Protein AF-A0A937TVN0-F1 (afdb_monomer_lite)

Structure (mmCIF, N/CA/C/O backbone):
data_AF-A0A937TVN0-F1
#
_entry.id   AF-A0A937TVN0-F1
#
loop_
_atom_site.group_PDB
_atom_site.id
_atom_site.type_symbol
_atom_site.label_atom_id
_atom_site.label_alt_id
_atom_site.label_comp_id
_atom_site.label_asym_id
_atom_site.label_entity_id
_atom_site.label_seq_id
_atom_site.pdbx_PDB_ins_code
_atom_site.Cartn_x
_atom_site.Cartn_y
_atom_site.Cartn_z
_atom_site.occupancy
_atom_site.B_iso_or_equiv
_atom_site.auth_seq_id
_atom_site.auth_comp_id
_atom_site.auth_asym_id
_atom_site.auth_atom_id
_atom_site.pdbx_PDB_model_num
ATOM 1 N N . MET A 1 1 ? -4.681 15.706 14.831 1.00 63.69 1 MET A N 1
ATOM 2 C CA . MET A 1 1 ? -3.360 15.415 14.233 1.00 63.69 1 MET A CA 1
ATOM 3 C C . MET A 1 1 ? -3.462 14.101 13.486 1.00 63.69 1 MET A C 1
ATOM 5 O O . MET A 1 1 ? -4.028 13.171 14.044 1.00 63.69 1 MET A O 1
ATOM 9 N N . SER A 1 2 ? -2.964 14.030 12.254 1.00 83.94 2 SER A N 1
ATOM 10 C CA . SER A 1 2 ? -2.833 12.779 11.499 1.00 83.94 2 SER A CA 1
ATOM 11 C C . SER A 1 2 ? -1.422 12.215 11.671 1.00 83.94 2 SER A C 1
ATOM 13 O O . SER A 1 2 ? -0.455 12.975 11.666 1.00 83.94 2 SER A O 1
ATOM 15 N N . THR A 1 3 ? -1.298 10.897 11.807 1.00 91.38 3 THR A N 1
ATOM 16 C CA . THR A 1 3 ? 0.004 10.218 11.810 1.00 91.38 3 THR A CA 1
ATOM 17 C C . THR A 1 3 ? 0.461 9.995 10.372 1.00 91.38 3 THR A C 1
ATOM 19 O O . THR A 1 3 ? -0.272 9.399 9.586 1.00 91.38 3 THR A O 1
ATOM 22 N N . THR A 1 4 ? 1.671 10.440 10.034 1.00 94.88 4 THR A N 1
ATOM 23 C CA . THR A 1 4 ? 2.264 10.254 8.700 1.00 94.88 4 THR A CA 1
ATOM 24 C C . THR A 1 4 ? 3.374 9.210 8.760 1.00 94.88 4 THR A C 1
ATOM 26 O O . THR A 1 4 ? 4.255 9.293 9.614 1.00 94.88 4 THR A O 1
ATOM 29 N N . ILE A 1 5 ? 3.351 8.246 7.837 1.00 94.62 5 ILE A N 1
ATOM 30 C CA . ILE A 1 5 ? 4.378 7.206 7.698 1.00 94.62 5 ILE A CA 1
ATOM 31 C C . ILE A 1 5 ? 5.056 7.389 6.339 1.00 94.62 5 ILE A C 1
ATOM 33 O O . ILE A 1 5 ? 4.388 7.350 5.310 1.00 94.62 5 ILE A O 1
ATOM 37 N N . ALA A 1 6 ? 6.376 7.579 6.335 1.00 95.69 6 ALA A N 1
ATOM 38 C CA . ALA A 1 6 ? 7.178 7.687 5.119 1.00 95.69 6 ALA A CA 1
ATOM 39 C C . ALA A 1 6 ? 8.065 6.445 4.953 1.00 95.69 6 ALA A C 1
ATOM 41 O O . ALA A 1 6 ? 8.735 6.029 5.898 1.00 95.69 6 ALA A O 1
ATOM 42 N N . ILE A 1 7 ? 8.086 5.866 3.749 1.00 94.38 7 ILE A N 1
ATOM 43 C CA . ILE A 1 7 ? 8.895 4.688 3.409 1.00 94.38 7 ILE A CA 1
ATOM 44 C C . ILE A 1 7 ? 9.917 5.101 2.349 1.00 94.38 7 ILE A C 1
ATOM 46 O O . ILE A 1 7 ? 9.553 5.568 1.275 1.00 94.38 7 ILE A O 1
ATOM 50 N N . SER A 1 8 ? 11.204 4.920 2.646 1.00 93.94 8 SER A N 1
ATOM 51 C CA . SER A 1 8 ? 12.320 5.268 1.759 1.00 93.94 8 SER A CA 1
ATOM 52 C C . SER A 1 8 ? 13.357 4.144 1.715 1.00 93.94 8 SER A C 1
ATOM 54 O O . SER A 1 8 ? 13.386 3.273 2.582 1.00 93.94 8 SER A O 1
ATOM 56 N N . GLY A 1 9 ? 14.190 4.132 0.675 1.00 92.00 9 GLY A N 1
ATOM 57 C CA . GLY A 1 9 ? 15.158 3.068 0.414 1.00 92.00 9 GLY A CA 1
ATOM 58 C C . GLY A 1 9 ? 15.625 3.011 -1.043 1.00 92.00 9 GLY A C 1
ATOM 59 O O . GLY A 1 9 ? 15.061 3.652 -1.934 1.00 92.00 9 GLY A O 1
ATOM 60 N N . LYS A 1 10 ? 16.664 2.210 -1.294 1.00 90.56 10 LYS A N 1
ATOM 61 C CA . LYS A 1 10 ? 17.267 2.027 -2.625 1.00 90.56 10 LYS A CA 1
ATOM 62 C C . LYS A 1 10 ? 16.251 1.471 -3.643 1.00 90.56 10 LYS A C 1
ATOM 64 O O . LYS A 1 10 ? 15.260 0.831 -3.286 1.00 90.56 10 LYS A O 1
ATOM 69 N N . GLY A 1 11 ? 16.490 1.697 -4.935 1.00 88.62 11 GLY A N 1
ATOM 70 C CA . GLY A 1 11 ? 15.740 1.02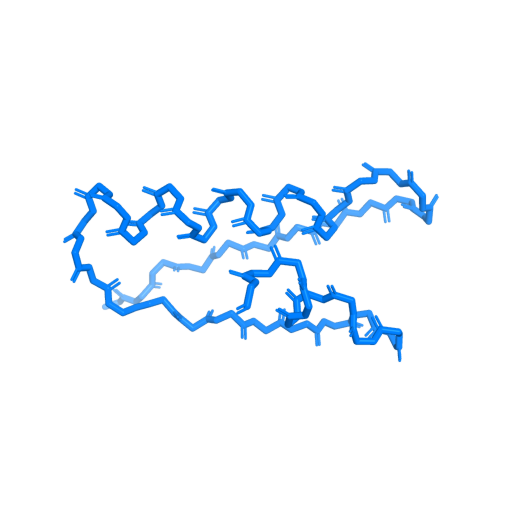5 -6.003 1.00 88.62 11 GLY A CA 1
ATOM 71 C C . GLY A 1 11 ? 15.778 -0.501 -5.835 1.00 88.62 11 GLY A C 1
ATOM 72 O O . GLY A 1 11 ? 16.841 -1.062 -5.575 1.00 88.62 11 GLY A O 1
ATOM 73 N N . GLY A 1 12 ? 14.617 -1.155 -5.927 1.00 87.56 12 GLY A N 1
ATOM 74 C CA . GLY A 1 12 ? 14.490 -2.610 -5.769 1.00 87.56 12 GLY A CA 1
ATOM 75 C C . GLY A 1 12 ? 14.427 -3.136 -4.327 1.00 87.56 12 GLY A C 1
ATOM 76 O O . GLY A 1 12 ? 14.333 -4.341 -4.142 1.00 87.56 12 GLY A O 1
ATOM 77 N N . SER A 1 13 ? 14.423 -2.282 -3.296 1.00 92.38 13 SER A N 1
ATOM 78 C CA . SER A 1 13 ? 14.385 -2.726 -1.887 1.00 92.38 13 SER A CA 1
ATOM 79 C C . SER A 1 13 ? 12.997 -3.149 -1.368 1.00 92.38 13 SER A C 1
ATOM 81 O O . SER A 1 13 ? 12.816 -3.285 -0.163 1.00 92.38 13 SER A O 1
ATOM 83 N N . GLY A 1 14 ? 11.993 -3.285 -2.242 1.00 93.06 14 GLY A N 1
ATOM 84 C CA . GLY A 1 14 ? 10.635 -3.704 -1.857 1.00 93.06 14 GLY A CA 1
ATOM 85 C C . GLY A 1 14 ? 9.753 -2.627 -1.204 1.00 93.06 14 GLY A C 1
ATOM 86 O O . GLY A 1 14 ? 8.758 -2.968 -0.572 1.00 93.06 14 GLY A O 1
ATOM 87 N N . LYS A 1 15 ? 10.080 -1.333 -1.350 1.00 94.88 15 LYS A N 1
ATOM 88 C CA . LYS A 1 15 ? 9.336 -0.213 -0.725 1.00 94.88 15 LYS A CA 1
ATOM 89 C C . LYS A 1 15 ? 7.842 -0.234 -1.029 1.00 94.88 15 LYS A C 1
ATOM 91 O O . LYS A 1 15 ? 7.035 -0.153 -0.113 1.00 94.88 1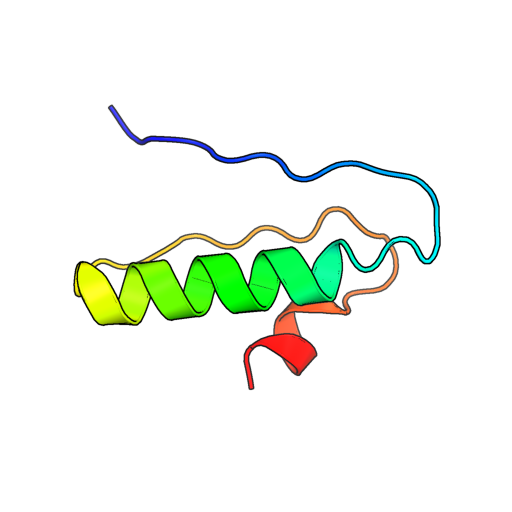5 LYS A O 1
ATOM 96 N N . THR A 1 16 ? 7.486 -0.369 -2.304 1.00 94.50 16 THR A N 1
ATOM 97 C CA . THR A 1 16 ? 6.093 -0.382 -2.762 1.00 94.50 16 THR A CA 1
ATOM 98 C C . THR A 1 16 ? 5.324 -1.554 -2.161 1.00 94.50 16 THR A C 1
ATOM 100 O O . THR A 1 16 ? 4.205 -1.382 -1.689 1.00 94.50 16 THR A O 1
ATOM 103 N N . THR A 1 17 ? 5.947 -2.734 -2.102 1.00 94.88 17 THR A N 1
ATOM 104 C CA . THR A 1 17 ? 5.363 -3.925 -1.475 1.00 94.88 17 THR A CA 1
ATOM 105 C C . THR A 1 17 ? 5.114 -3.696 0.011 1.00 94.88 17 THR A C 1
ATOM 107 O O . THR A 1 17 ? 4.028 -3.982 0.507 1.00 94.88 17 THR A O 1
ATOM 110 N N . LEU A 1 18 ? 6.097 -3.134 0.720 1.00 95.88 18 LEU A N 1
ATOM 111 C CA . LEU A 1 18 ? 5.944 -2.803 2.133 1.00 95.88 18 LEU A CA 1
ATOM 112 C C . LEU A 1 18 ? 4.842 -1.757 2.348 1.00 95.88 18 LEU A C 1
ATOM 114 O O . LEU A 1 18 ? 4.017 -1.928 3.239 1.00 95.88 18 LEU A O 1
ATOM 118 N N . ALA A 1 19 ? 4.793 -0.713 1.519 1.00 95.81 19 ALA A N 1
ATOM 119 C CA . ALA A 1 19 ? 3.763 0.319 1.580 1.00 95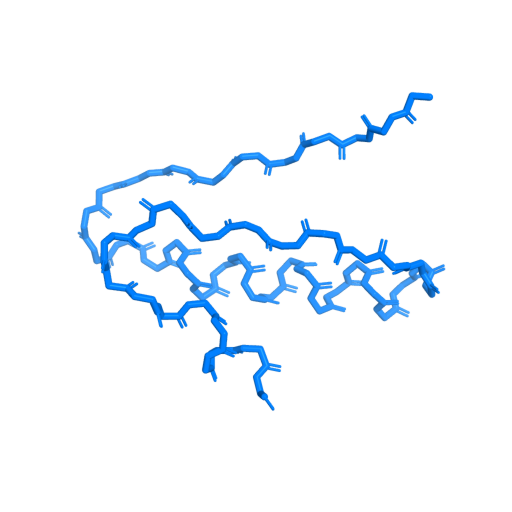.81 19 ALA A CA 1
ATOM 120 C C . ALA A 1 19 ? 2.358 -0.273 1.407 1.00 95.81 19 ALA A C 1
ATOM 122 O O . ALA A 1 19 ? 1.483 -0.007 2.229 1.00 95.81 19 ALA A O 1
ATOM 123 N N . ALA A 1 20 ? 2.161 -1.140 0.410 1.00 95.56 20 ALA A N 1
ATOM 124 C CA . ALA A 1 20 ? 0.885 -1.814 0.183 1.00 95.56 20 ALA A CA 1
ATOM 125 C C . ALA A 1 20 ? 0.464 -2.685 1.382 1.00 95.56 20 ALA A C 1
ATOM 127 O O . ALA A 1 20 ? -0.680 -2.610 1.834 1.00 95.56 20 ALA A O 1
ATOM 128 N N . LEU A 1 21 ? 1.397 -3.457 1.954 1.00 96.44 21 LEU A N 1
ATOM 129 C CA . LEU A 1 21 ? 1.135 -4.289 3.135 1.00 96.44 21 LEU A CA 1
ATOM 130 C C . LEU A 1 21 ? 0.791 -3.457 4.376 1.00 96.44 21 LEU A C 1
ATOM 132 O O . LEU A 1 21 ? -0.111 -3.828 5.130 1.00 96.44 21 LEU A O 1
ATOM 136 N N . VAL A 1 22 ? 1.483 -2.335 4.591 1.00 96.38 22 VAL A N 1
ATOM 137 C CA . VAL A 1 22 ? 1.210 -1.418 5.708 1.00 96.38 22 VAL A CA 1
ATOM 138 C C . VAL A 1 22 ? -0.177 -0.805 5.565 1.00 96.38 22 VAL A C 1
ATOM 140 O O . VAL A 1 22 ? -0.957 -0.875 6.511 1.00 96.38 22 VAL A O 1
ATOM 143 N N . VAL A 1 23 ? -0.509 -0.261 4.390 1.00 95.75 23 VAL A N 1
ATOM 144 C CA . VAL A 1 23 ? -1.832 0.323 4.121 1.00 95.75 23 VAL A CA 1
ATOM 145 C C . VAL A 1 23 ? -2.925 -0.710 4.374 1.00 95.75 23 VAL A C 1
ATOM 147 O O . VAL A 1 23 ? -3.836 -0.442 5.154 1.00 95.75 23 VAL A O 1
ATOM 150 N N . ARG A 1 24 ? -2.797 -1.914 3.803 1.00 95.38 24 ARG A N 1
ATOM 151 C CA . ARG A 1 24 ? -3.776 -2.991 3.991 1.00 95.38 24 ARG A CA 1
ATOM 152 C C . ARG A 1 24 ? -3.938 -3.375 5.460 1.00 95.38 24 ARG A C 1
ATOM 154 O O . ARG A 1 24 ? -5.050 -3.396 5.969 1.00 95.38 24 ARG A O 1
ATOM 161 N N . THR A 1 25 ? -2.829 -3.578 6.168 1.00 96.12 25 THR A N 1
ATOM 162 C CA . THR A 1 25 ? -2.851 -3.934 7.595 1.00 96.12 25 THR A CA 1
ATOM 163 C C . THR A 1 25 ? -3.494 -2.842 8.452 1.00 96.12 25 THR A C 1
ATOM 165 O O . THR A 1 25 ? -4.202 -3.149 9.411 1.00 96.12 25 THR A O 1
ATOM 168 N N . LEU A 1 26 ? -3.249 -1.565 8.143 1.00 95.81 26 LEU A N 1
ATOM 169 C CA . LEU A 1 26 ? -3.841 -0.445 8.873 1.00 95.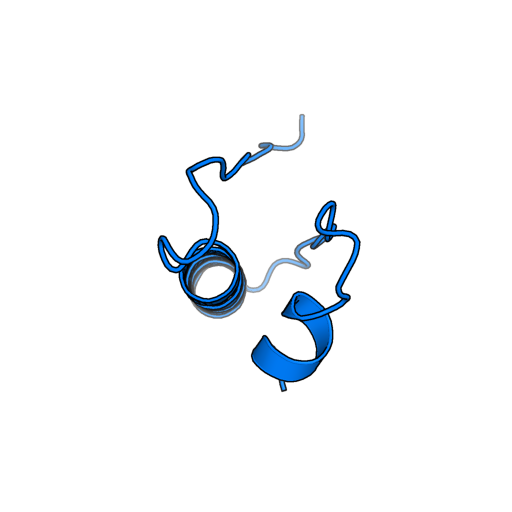81 26 LEU A CA 1
ATOM 170 C C . LEU A 1 26 ? -5.343 -0.339 8.619 1.00 95.81 26 LEU A C 1
ATOM 172 O O . LEU A 1 26 ? -6.092 -0.180 9.583 1.00 95.81 26 LEU A O 1
ATOM 176 N N . VAL A 1 27 ? -5.784 -0.472 7.367 1.00 95.19 27 VAL A N 1
ATOM 177 C CA . VAL A 1 27 ? -7.213 -0.505 7.024 1.00 95.19 27 VAL A CA 1
ATOM 178 C C . VAL A 1 27 ? -7.899 -1.664 7.750 1.00 95.19 27 VAL A C 1
ATOM 180 O O . VAL A 1 27 ? -8.878 -1.431 8.454 1.00 95.19 27 VAL A O 1
ATOM 183 N N . ASP A 1 28 ? -7.334 -2.873 7.684 1.00 96.19 28 ASP A N 1
ATOM 184 C CA . ASP A 1 28 ? -7.911 -4.076 8.299 1.00 96.19 28 ASP A CA 1
ATOM 185 C C . ASP A 1 28 ? -8.017 -3.971 9.832 1.00 96.19 28 ASP A C 1
ATOM 187 O O . ASP A 1 28 ? -8.979 -4.450 10.430 1.00 96.19 28 ASP A O 1
ATOM 191 N N . ARG A 1 29 ? -7.034 -3.346 10.496 1.00 96.38 29 ARG A N 1
ATOM 192 C CA . ARG A 1 29 ? -7.003 -3.243 11.968 1.00 96.38 29 ARG A CA 1
ATOM 193 C C . ARG A 1 29 ? -7.787 -2.069 12.530 1.00 96.38 29 ARG A C 1
ATOM 195 O O . ARG A 1 29 ? -8.263 -2.151 13.658 1.00 96.38 29 ARG A O 1
ATOM 202 N N . THR A 1 30 ? -7.8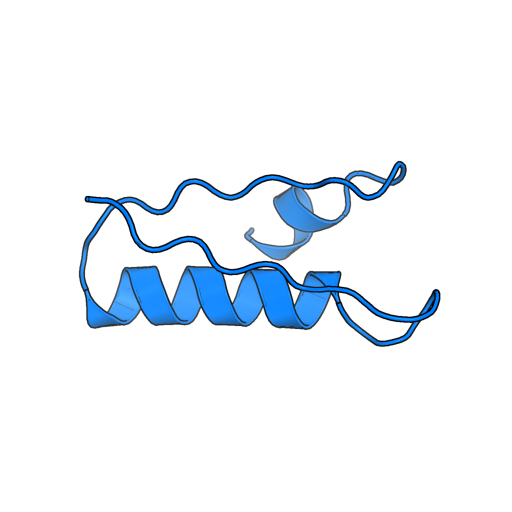38 -0.956 11.806 1.00 94.81 30 THR A N 1
ATOM 203 C CA . THR A 1 30 ? -8.418 0.292 12.328 1.00 94.81 30 THR A CA 1
ATOM 204 C C . THR A 1 30 ? -9.796 0.587 11.753 1.00 94.81 30 THR A C 1
ATOM 206 O O . THR A 1 30 ? -10.547 1.345 12.362 1.00 94.81 30 THR A O 1
ATOM 209 N N . GLY A 1 31 ? -10.127 0.033 10.581 1.00 93.19 31 GLY A N 1
ATOM 210 C CA . GLY A 1 31 ? -11.323 0.395 9.819 1.00 93.19 31 GLY A CA 1
ATOM 211 C C . GLY A 1 31 ? -11.324 1.845 9.320 1.00 93.19 31 GLY A C 1
ATOM 212 O O . GLY A 1 31 ? -12.350 2.327 8.846 1.00 93.19 31 GLY A O 1
ATOM 213 N N . GLN A 1 32 ? -10.206 2.565 9.449 1.00 93.12 32 GLN A N 1
ATOM 214 C CA . GLN A 1 32 ? -10.093 3.963 9.051 1.00 93.12 32 GLN A CA 1
ATOM 215 C C . GLN A 1 32 ? -9.628 4.087 7.601 1.00 93.12 32 GLN A C 1
ATOM 217 O O . GLN A 1 32 ? -8.868 3.265 7.088 1.00 93.12 32 GLN A O 1
ATOM 222 N N . SER A 1 33 ? -10.052 5.166 6.947 1.00 92.44 33 SER A N 1
ATOM 223 C CA . SER A 1 33 ? -9.554 5.537 5.626 1.00 92.44 33 SER A CA 1
ATOM 224 C C . SER A 1 33 ? -8.076 5.929 5.699 1.00 92.44 33 SER A C 1
ATOM 226 O O . SER A 1 33 ? -7.710 6.815 6.474 1.00 92.44 33 SER A O 1
ATOM 228 N N . ILE A 1 34 ? -7.245 5.319 4.853 1.00 94.19 34 ILE A N 1
ATOM 229 C CA . ILE A 1 34 ? -5.820 5.637 4.721 1.00 94.19 34 ILE A CA 1
ATOM 230 C C . ILE A 1 34 ? -5.591 6.394 3.410 1.00 94.19 34 ILE A C 1
ATOM 232 O O . ILE A 1 34 ? -5.987 5.929 2.342 1.00 94.19 34 ILE A O 1
ATOM 236 N N . LEU A 1 35 ? -4.916 7.543 3.483 1.00 94.62 35 LEU A N 1
ATOM 237 C CA . LEU A 1 35 ? -4.415 8.248 2.305 1.00 94.62 35 LEU A CA 1
ATOM 238 C C . LEU A 1 35 ? -3.046 7.673 1.921 1.00 94.62 35 LEU A C 1
ATOM 240 O O . LEU A 1 35 ? -2.056 7.910 2.612 1.00 94.62 35 LEU A O 1
ATOM 244 N N . ALA A 1 36 ? -2.997 6.925 0.821 1.00 93.81 36 ALA A N 1
ATOM 245 C CA . ALA A 1 36 ? -1.759 6.408 0.248 1.00 93.81 36 ALA A CA 1
ATOM 246 C C . ALA A 1 36 ? -1.252 7.351 -0.855 1.00 93.81 36 ALA A C 1
ATOM 248 O O . ALA A 1 36 ? -2.001 7.698 -1.765 1.00 93.81 36 ALA A O 1
ATOM 249 N N . VAL A 1 37 ? 0.017 7.757 -0.775 1.00 92.62 37 VAL A N 1
ATOM 250 C CA . VAL A 1 37 ? 0.671 8.623 -1.769 1.00 92.62 37 VAL A CA 1
ATOM 251 C C . VAL A 1 37 ? 1.883 7.888 -2.326 1.00 92.62 37 VAL A C 1
ATOM 253 O O . VAL A 1 37 ? 2.754 7.475 -1.561 1.00 92.62 37 VAL A O 1
ATOM 256 N N . ASP A 1 38 ? 1.931 7.730 -3.649 1.00 91.12 38 ASP A N 1
ATOM 257 C CA . ASP A 1 38 ? 3.086 7.175 -4.354 1.00 91.12 38 ASP A CA 1
ATOM 258 C C . ASP A 1 38 ? 3.981 8.317 -4.847 1.00 91.12 38 ASP A C 1
ATOM 260 O O . ASP A 1 38 ? 3.526 9.206 -5.567 1.00 91.12 38 ASP A O 1
ATOM 264 N N . ALA A 1 39 ? 5.239 8.310 -4.414 1.00 87.50 39 ALA A N 1
ATOM 265 C CA . ALA A 1 39 ? 6.255 9.267 -4.844 1.00 87.50 39 ALA A CA 1
ATOM 266 C C . ALA A 1 39 ? 7.260 8.640 -5.826 1.00 87.50 39 ALA A C 1
ATOM 268 O O . ALA A 1 39 ? 8.166 9.338 -6.288 1.00 87.50 39 ALA A O 1
ATOM 269 N N . ASP A 1 40 ? 7.132 7.341 -6.137 1.00 83.75 40 ASP A N 1
ATOM 270 C CA . ASP A 1 40 ? 7.931 6.716 -7.185 1.00 83.75 40 ASP A CA 1
ATOM 271 C C . ASP A 1 40 ? 7.401 7.158 -8.570 1.00 83.75 40 ASP A C 1
ATOM 273 O O . ASP A 1 40 ? 6.190 7.198 -8.801 1.00 83.75 40 ASP A O 1
ATOM 277 N N . PRO A 1 41 ? 8.290 7.478 -9.534 1.00 79.12 41 PRO A N 1
ATOM 278 C CA . PRO A 1 41 ? 7.881 7.886 -10.883 1.00 79.12 41 PRO A CA 1
ATOM 279 C C . PRO A 1 41 ? 7.152 6.769 -11.642 1.00 79.12 41 PRO A C 1
ATOM 281 O O . PRO A 1 41 ? 6.383 7.038 -12.562 1.00 79.12 41 PRO A O 1
ATOM 284 N N . ASN A 1 42 ? 7.382 5.515 -11.249 1.00 81.88 42 ASN A N 1
ATOM 285 C CA . ASN A 1 42 ? 6.600 4.375 -11.699 1.00 81.88 42 ASN A CA 1
ATOM 286 C C . ASN A 1 42 ? 5.465 4.161 -10.696 1.00 81.88 42 ASN A C 1
ATOM 288 O O . ASN A 1 42 ? 5.735 3.741 -9.573 1.00 81.88 42 ASN A O 1
ATOM 292 N N . SER A 1 43 ? 4.221 4.430 -11.102 1.00 81.00 43 SER A N 1
ATOM 293 C CA . SER A 1 43 ? 3.021 4.289 -10.263 1.00 81.00 43 SER A CA 1
ATOM 294 C C . SER A 1 43 ? 2.696 2.820 -9.959 1.00 81.00 43 SER A C 1
ATOM 296 O O . SER A 1 43 ? 1.762 2.235 -10.507 1.00 81.00 43 SER A O 1
ATOM 298 N N . CYS A 1 44 ? 3.496 2.206 -9.092 1.00 86.94 44 CYS A N 1
ATOM 299 C CA . CYS A 1 44 ? 3.416 0.790 -8.751 1.00 86.94 44 CYS A CA 1
ATOM 300 C C . CYS A 1 44 ? 2.522 0.530 -7.530 1.00 86.94 44 CYS A C 1
ATOM 302 O O . CYS A 1 44 ? 2.120 -0.613 -7.314 1.00 86.94 44 CYS A O 1
ATOM 304 N N . LEU A 1 45 ? 2.214 1.554 -6.720 1.00 90.19 45 LEU A N 1
ATOM 305 C CA . LEU A 1 45 ? 1.463 1.362 -5.476 1.00 90.19 45 LEU A CA 1
ATOM 306 C C . LEU A 1 45 ? -0.014 1.027 -5.707 1.00 90.19 45 LEU A C 1
ATOM 308 O O . LEU A 1 45 ? -0.527 0.126 -5.054 1.00 90.19 45 LEU A O 1
ATOM 312 N N . GLY A 1 46 ? -0.681 1.718 -6.637 1.00 88.94 46 GLY A N 1
ATOM 313 C CA . GLY A 1 46 ? -2.090 1.469 -6.968 1.00 88.94 46 GLY A CA 1
ATOM 314 C C . GLY A 1 46 ? -2.343 0.003 -7.338 1.00 88.94 46 GLY A C 1
ATOM 315 O O . GLY A 1 46 ? -3.061 -0.673 -6.610 1.00 88.94 46 GLY A O 1
ATOM 316 N N . PRO A 1 47 ? -1.664 -0.537 -8.369 1.00 90.25 47 PRO A N 1
ATOM 317 C CA . PRO A 1 47 ? -1.774 -1.951 -8.730 1.00 90.25 47 PRO A CA 1
ATOM 318 C C . PRO A 1 47 ? -1.416 -2.931 -7.600 1.00 90.25 47 PRO A C 1
ATOM 320 O O . PRO A 1 47 ? -1.926 -4.046 -7.571 1.00 90.25 47 PRO A O 1
ATOM 323 N N . ALA A 1 48 ? -0.531 -2.546 -6.672 1.00 90.75 48 ALA A N 1
ATOM 324 C CA . ALA A 1 48 ? -0.148 -3.386 -5.536 1.00 90.75 48 ALA A CA 1
ATOM 325 C C . ALA A 1 48 ? -1.217 -3.448 -4.427 1.00 90.75 48 ALA A C 1
ATOM 327 O O . ALA A 1 48 ? -1.195 -4.379 -3.619 1.00 90.75 48 ALA A O 1
ATOM 328 N N . LEU A 1 49 ? -2.130 -2.474 -4.368 1.00 89.12 49 LEU A N 1
ATOM 329 C CA . LEU A 1 49 ? -3.250 -2.457 -3.424 1.00 89.12 49 LEU A CA 1
AT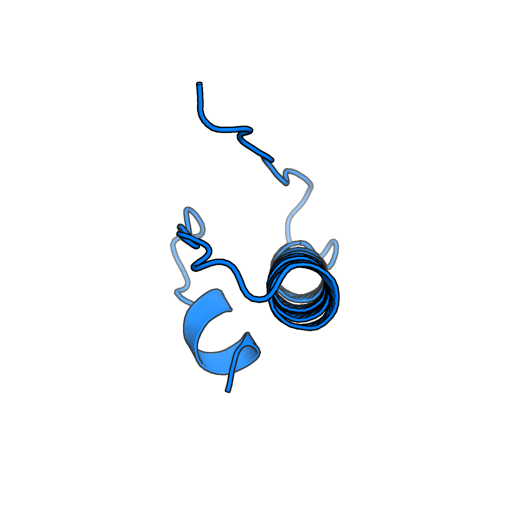OM 330 C C . LEU A 1 49 ? -4.449 -3.294 -3.904 1.00 89.12 49 LEU A C 1
ATOM 332 O O . LEU A 1 49 ? -5.280 -3.667 -3.072 1.00 89.12 49 LEU A O 1
ATOM 336 N N . GLY A 1 50 ? -4.482 -3.654 -5.191 1.00 83.31 50 GLY A N 1
ATOM 337 C CA . GLY A 1 50 ? -5.597 -4.343 -5.853 1.00 83.31 50 GLY A CA 1
ATOM 338 C C . GLY A 1 50 ? -6.549 -3.369 -6.528 1.00 83.31 50 GLY A C 1
ATOM 339 O O . GLY A 1 50 ? -7.711 -3.779 -6.727 1.00 83.31 50 GLY A O 1
#

Radius of gyration: 11.12 Å; chains: 1; bounding box: 29×20×26 Å

Sequence (50 aa):
MSTTIAISGKGGSGKTTLAALVVRTLVDRTGQSILAVDADPNSCLGPALG

Secondary structure (DSSP, 8-state):
---------STTSSHHHHHHHHHHHHHHHH---------SSS--HHHHH-

Foldseek 3Di:
DDDDDDFDDDPPPCRLVVLLVVLVVCCVVPVDDDDDDDPDPPPPNVVNND

pLDDT: mean 91.29, std 5.92, range [63.69, 96.44]